Protein AF-A0A962STC6-F1 (afdb_monomer)

Secondary structure (DSSP, 8-state):
-HHHHHHHHHHHHT---SS--TT-TT-HHHHHHH--HHHHHHHHHHHHHHTT-S---HHHHHHHHHHHHHHHHHHHHHHHHHHHHHHHHHHHHHHHHHHHHHHHHHHHHT---HHHHHHHHHHHHHHHHHHHHHHHHHHHHHHHHHHHHHHHHHHHHHHHHHHHHHHHHHT--

Mean predicted aligned error: 13.09 Å

Solvent-accessible surface area (backbone atoms only — not comparable to full-atom values): 9867 Å² total; per-residue (Å²): 110,76,68,58,56,52,52,50,56,54,49,65,74,62,54,94,75,86,86,85,62,102,76,46,98,80,53,57,66,62,56,57,72,69,56,55,71,64,63,52,51,52,53,48,51,52,53,41,57,74,69,68,57,67,76,78,59,63,66,64,50,52,52,53,50,49,53,51,51,53,48,52,54,51,33,49,52,44,49,50,51,40,50,53,52,48,52,49,52,54,50,53,53,50,55,50,53,53,50,49,54,53,50,51,52,50,53,63,76,69,55,92,44,75,66,63,47,51,54,52,51,53,51,52,52,51,53,51,53,55,48,53,51,52,52,51,51,53,53,50,48,50,55,46,51,33,49,50,58,35,50,51,51,53,50,54,50,52,56,50,49,55,51,52,51,53,55,53,54,66,67,57,116

pLDDT: mean 71.85, std 12.56, range [36.94, 91.88]

Radius of gyration: 27.48 Å; Cα contacts (8 Å, |Δi|>4): 49; chains: 1; bounding box: 65×21×77 Å

Structure (mmCIF, N/CA/C/O backbone):
data_AF-A0A962STC6-F1
#
_entry.id   AF-A0A962STC6-F1
#
loop_
_atom_site.group_PDB
_atom_site.id
_atom_site.type_symbol
_atom_site.label_atom_id
_atom_site.label_alt_id
_atom_site.label_comp_id
_atom_site.label_asym_id
_atom_site.label_entity_id
_atom_site.label_seq_id
_atom_site.pdbx_PDB_ins_code
_atom_site.Cartn_x
_atom_site.Cartn_y
_atom_site.Cartn_z
_atom_site.occupancy
_atom_site.B_iso_or_equiv
_atom_site.auth_seq_id
_atom_site.auth_comp_id
_atom_site.auth_asym_id
_atom_site.auth_atom_id
_atom_site.pdbx_PDB_model_num
ATOM 1 N N . ALA A 1 1 ? -32.316 6.469 15.760 1.00 51.03 1 ALA A N 1
ATOM 2 C CA . ALA A 1 1 ? -30.902 6.039 15.732 1.00 51.03 1 ALA A CA 1
ATOM 3 C C . ALA A 1 1 ? -30.656 4.958 14.671 1.00 51.03 1 ALA A C 1
ATOM 5 O O . ALA A 1 1 ? -30.034 5.272 13.670 1.00 51.03 1 ALA A O 1
ATOM 6 N N . VAL A 1 2 ? -31.228 3.751 14.800 1.00 40.59 2 VAL A N 1
ATOM 7 C CA . VAL A 1 2 ? -31.006 2.607 1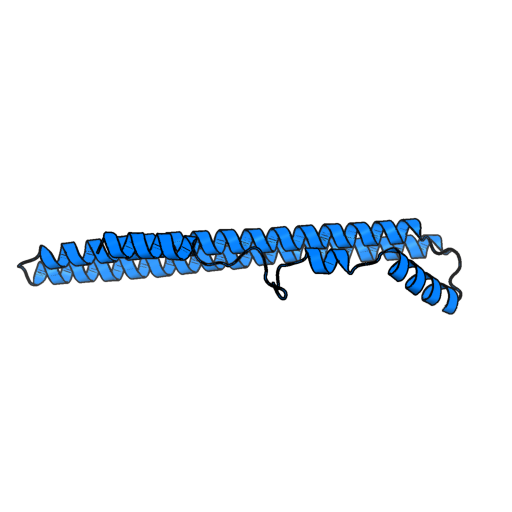3.873 1.00 40.59 2 VAL A CA 1
ATOM 8 C C . VAL A 1 2 ? -31.387 2.888 12.405 1.00 40.59 2 VAL A C 1
ATOM 10 O O . VAL A 1 2 ? -30.772 2.371 11.481 1.00 40.59 2 VAL A O 1
ATOM 13 N N . GLN A 1 3 ? -32.382 3.742 12.167 1.00 36.94 3 GLN A N 1
ATOM 14 C CA . GLN A 1 3 ? -32.825 4.090 10.812 1.00 36.94 3 GLN A CA 1
ATOM 15 C C . GLN A 1 3 ? -31.913 5.127 10.129 1.00 36.94 3 GLN A C 1
ATOM 17 O O . GLN A 1 3 ? -31.750 5.094 8.916 1.00 36.94 3 GLN A O 1
ATOM 22 N N . GLN A 1 4 ? -31.260 6.004 10.900 1.00 46.25 4 GLN A N 1
ATOM 23 C CA . GLN A 1 4 ? -30.264 6.947 10.372 1.00 46.25 4 GLN A CA 1
ATOM 24 C C . GLN A 1 4 ? -28.937 6.250 10.059 1.00 46.25 4 GLN A C 1
ATOM 26 O O . GLN A 1 4 ? -28.313 6.576 9.054 1.00 46.25 4 GLN A O 1
ATOM 31 N N . SER A 1 5 ? -28.534 5.259 10.861 1.00 41.25 5 SER A N 1
ATOM 32 C CA . SER A 1 5 ? -27.331 4.467 10.585 1.00 41.25 5 SER A CA 1
ATOM 33 C C . SER A 1 5 ? -27.495 3.575 9.351 1.00 41.25 5 SER A C 1
ATOM 35 O O . SER A 1 5 ? -26.576 3.495 8.542 1.00 41.25 5 SER A O 1
ATOM 37 N N . GLN A 1 6 ? -28.676 2.986 9.126 1.00 45.06 6 GLN A N 1
ATOM 38 C CA . GLN A 1 6 ? -28.950 2.264 7.876 1.00 45.06 6 GLN A CA 1
ATOM 39 C C . GLN A 1 6 ? -28.985 3.197 6.658 1.00 45.06 6 GLN A C 1
ATOM 41 O O . GLN A 1 6 ? -28.464 2.846 5.603 1.00 45.06 6 GLN A O 1
ATOM 46 N N . GLN A 1 7 ? -29.523 4.411 6.804 1.00 46.00 7 GLN A N 1
ATOM 47 C CA . GLN A 1 7 ? -29.537 5.386 5.713 1.00 46.00 7 GLN A CA 1
ATOM 48 C C . GLN A 1 7 ? -28.132 5.907 5.369 1.00 46.00 7 GLN A C 1
ATOM 50 O O . GLN A 1 7 ? -27.861 6.191 4.206 1.00 46.00 7 GLN A O 1
ATOM 55 N N . PHE A 1 8 ? -27.228 5.983 6.350 1.00 47.69 8 PHE A N 1
ATOM 56 C CA . PHE A 1 8 ? -25.821 6.330 6.139 1.00 47.69 8 PHE A CA 1
ATOM 57 C C . PHE A 1 8 ? -25.065 5.233 5.374 1.00 47.69 8 PHE A C 1
ATOM 59 O O . PHE A 1 8 ? -24.375 5.541 4.407 1.00 47.69 8 PHE A O 1
ATOM 66 N N . LEU A 1 9 ? -25.270 3.956 5.721 1.00 41.72 9 LEU A N 1
ATOM 67 C CA . LEU A 1 9 ? -24.678 2.819 4.998 1.00 41.72 9 LEU A CA 1
ATOM 68 C C . LEU A 1 9 ? -25.188 2.720 3.549 1.00 41.72 9 LEU A C 1
ATOM 70 O O . LEU A 1 9 ? -24.398 2.520 2.633 1.00 41.72 9 LEU A O 1
ATOM 74 N N . ILE A 1 10 ? -26.487 2.953 3.325 1.00 53.97 10 ILE A N 1
ATOM 75 C CA . ILE A 1 10 ? -27.087 2.991 1.978 1.00 53.97 10 ILE A CA 1
ATOM 76 C C . ILE A 1 10 ? -26.556 4.176 1.154 1.00 53.97 10 ILE A C 1
ATOM 78 O O . ILE A 1 10 ? -26.444 4.079 -0.066 1.00 53.97 10 ILE A O 1
ATOM 82 N N . ASN A 1 11 ? -26.230 5.300 1.796 1.00 46.88 11 ASN A N 1
ATOM 83 C CA . ASN A 1 11 ? -25.686 6.473 1.110 1.00 46.88 11 ASN A CA 1
ATOM 84 C C . ASN A 1 11 ? -24.195 6.326 0.765 1.00 46.88 11 ASN A C 1
ATOM 86 O O . ASN A 1 11 ? -23.769 6.913 -0.224 1.00 46.88 11 ASN A O 1
ATOM 90 N N . ILE A 1 12 ? -23.430 5.527 1.520 1.00 49.22 12 ILE A N 1
ATOM 91 C CA . ILE A 1 12 ? -22.055 5.133 1.159 1.00 49.22 12 ILE A CA 1
ATOM 92 C C . ILE A 1 12 ? -22.063 4.186 -0.053 1.00 49.22 12 ILE A C 1
ATOM 94 O O . ILE A 1 12 ? -21.201 4.286 -0.918 1.00 49.22 12 ILE A O 1
ATOM 98 N N . ASP A 1 13 ? -23.068 3.315 -0.160 1.00 45.16 13 ASP A N 1
ATOM 99 C CA . ASP A 1 13 ? -23.225 2.401 -1.303 1.00 45.16 13 ASP A CA 1
ATOM 100 C C . ASP A 1 13 ? -23.763 3.113 -2.569 1.00 45.16 13 ASP A C 1
ATOM 102 O O . ASP A 1 13 ? -23.601 2.639 -3.690 1.00 45.16 13 ASP A O 1
ATOM 106 N N . ARG A 1 14 ? -24.392 4.291 -2.404 1.00 43.06 14 ARG A N 1
ATOM 107 C CA . ARG A 1 14 ? -24.964 5.117 -3.489 1.00 43.06 14 ARG A CA 1
ATOM 108 C C . ARG A 1 14 ? -24.093 6.278 -3.958 1.00 43.06 14 ARG A C 1
ATOM 110 O O . ARG A 1 14 ? -24.530 7.035 -4.825 1.00 43.06 14 ARG A O 1
ATOM 117 N N . THR A 1 15 ? -22.889 6.458 -3.425 1.00 39.69 15 THR A N 1
ATOM 118 C CA . THR A 1 15 ? -21.954 7.405 -4.033 1.00 39.69 15 THR A CA 1
ATOM 119 C C . THR A 1 15 ? -21.477 6.861 -5.376 1.00 39.69 15 THR A C 1
ATOM 121 O O . THR A 1 15 ? -20.749 5.876 -5.439 1.00 39.69 15 THR A O 1
ATOM 124 N N . ASP A 1 16 ? -21.912 7.538 -6.441 1.00 42.03 16 ASP A N 1
ATOM 125 C CA . ASP A 1 16 ? -21.429 7.512 -7.828 1.00 42.03 16 ASP A CA 1
ATOM 126 C C . ASP A 1 16 ? -19.904 7.737 -7.942 1.00 42.03 16 ASP A C 1
ATOM 128 O O . ASP A 1 16 ? -19.413 8.692 -8.546 1.00 42.03 16 ASP A O 1
ATOM 132 N N . THR A 1 17 ? -19.100 6.862 -7.358 1.00 42.72 17 THR A N 1
ATOM 133 C CA . THR A 1 17 ? -17.645 6.933 -7.427 1.00 42.72 17 THR A CA 1
ATOM 134 C C . THR A 1 17 ? -17.123 5.551 -7.735 1.00 42.72 17 THR A C 1
ATOM 136 O O . THR A 1 17 ? -16.725 4.858 -6.811 1.00 42.72 17 THR A O 1
ATOM 139 N N . MET A 1 18 ? -17.147 5.140 -9.011 1.00 43.53 18 MET A N 1
ATOM 140 C CA . MET A 1 18 ? -16.127 4.220 -9.554 1.00 43.53 18 MET A CA 1
ATOM 141 C C . MET A 1 18 ? -16.215 3.881 -11.054 1.00 43.53 18 MET A C 1
ATOM 143 O O . MET A 1 18 ? -15.511 2.974 -11.482 1.00 43.53 18 MET A O 1
ATOM 147 N N . THR A 1 19 ? -16.993 4.571 -11.901 1.00 44.03 19 THR A N 1
ATOM 148 C CA . THR A 1 19 ? -17.043 4.178 -13.335 1.00 44.03 19 THR A CA 1
ATOM 149 C C . THR A 1 19 ? -16.832 5.282 -14.365 1.00 44.03 19 THR A C 1
ATOM 151 O O . THR A 1 19 ? -16.673 4.967 -15.541 1.00 44.03 19 THR A O 1
ATOM 154 N N . SER A 1 20 ? -16.717 6.559 -13.988 1.00 48.94 20 SER A N 1
ATOM 155 C CA . SER A 1 20 ? -16.359 7.597 -14.965 1.00 48.94 20 SER A CA 1
ATOM 156 C C . SER A 1 20 ? -15.711 8.817 -14.317 1.00 48.94 20 SER A C 1
ATOM 158 O O . SER A 1 20 ? -16.331 9.870 -14.182 1.00 48.94 20 SER A O 1
ATOM 160 N N . GLN A 1 21 ? -14.435 8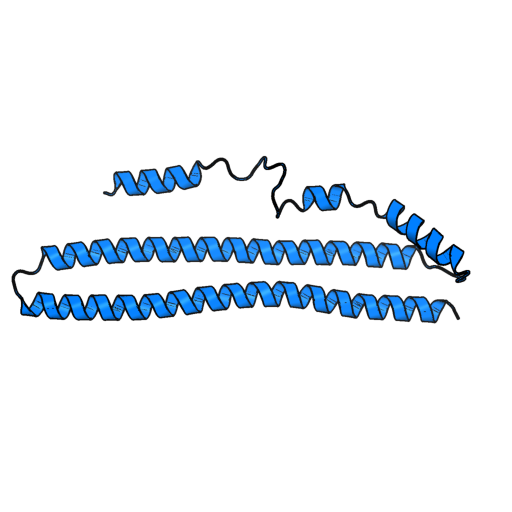.710 -13.949 1.00 45.00 21 GLN A N 1
ATOM 161 C CA . GLN A 1 21 ? -13.634 9.877 -13.588 1.00 45.00 21 GLN A CA 1
ATOM 162 C C . GLN A 1 21 ? -12.494 10.016 -14.591 1.00 45.00 21 GLN A C 1
ATOM 164 O O . GLN A 1 21 ? -11.519 9.275 -14.560 1.00 45.00 21 GLN A O 1
ATOM 169 N N . LYS A 1 22 ? -12.612 11.020 -15.466 1.00 49.09 22 LYS A N 1
ATOM 170 C CA . LYS A 1 22 ? -11.635 11.449 -16.487 1.00 49.09 22 LYS A CA 1
ATOM 171 C C . LYS A 1 22 ? -10.262 11.872 -15.903 1.00 49.09 22 LYS A C 1
ATOM 173 O O . LYS A 1 22 ? -9.453 12.426 -16.627 1.00 49.09 22 LYS A O 1
ATOM 178 N N . ASN A 1 23 ? -10.048 11.655 -14.601 1.00 51.56 23 ASN A N 1
ATOM 179 C CA . ASN A 1 23 ? -8.880 11.983 -13.782 1.00 51.56 23 ASN A CA 1
ATOM 180 C C . ASN A 1 23 ? -8.861 11.092 -12.517 1.00 51.56 23 ASN A C 1
ATOM 182 O O . ASN A 1 23 ? -8.747 11.586 -11.397 1.00 51.56 23 ASN A O 1
ATOM 186 N N . ASN A 1 24 ? -9.053 9.779 -12.666 1.00 58.19 24 ASN A N 1
ATOM 187 C CA . ASN A 1 24 ? -8.783 8.853 -11.567 1.00 58.19 24 ASN A CA 1
ATOM 188 C C . ASN A 1 24 ? -7.255 8.665 -11.463 1.00 58.19 24 ASN A C 1
ATOM 190 O O . ASN A 1 24 ? -6.662 8.155 -12.416 1.00 58.19 24 ASN A O 1
ATOM 194 N N . PRO A 1 25 ? -6.603 9.037 -10.343 1.00 52.47 25 PRO A N 1
ATOM 195 C CA . PRO A 1 25 ? -5.164 8.825 -10.166 1.00 52.47 25 PRO A CA 1
ATOM 196 C C . PRO A 1 25 ? -4.769 7.335 -10.171 1.00 52.47 25 PRO A C 1
ATOM 198 O O . PRO A 1 25 ? -3.587 7.025 -10.281 1.00 52.47 25 PRO A O 1
ATOM 201 N N . PHE A 1 26 ? -5.748 6.426 -10.102 1.00 60.97 26 PHE A N 1
ATOM 202 C CA . PHE A 1 26 ? -5.585 4.975 -10.194 1.00 60.97 26 PHE A CA 1
ATOM 203 C C . PHE A 1 26 ? -6.068 4.373 -11.529 1.00 60.97 26 PHE A C 1
ATOM 205 O O . PHE A 1 26 ? -6.067 3.150 -11.675 1.00 60.97 26 PHE A O 1
ATOM 212 N N . ASP A 1 27 ? -6.475 5.175 -12.524 1.00 66.50 27 ASP A N 1
ATOM 213 C CA . ASP A 1 27 ? -6.843 4.648 -13.850 1.00 66.50 27 ASP A CA 1
ATOM 214 C C . ASP A 1 27 ? -5.608 4.390 -14.729 1.00 66.50 27 ASP A C 1
ATOM 216 O O . ASP A 1 27 ? -5.289 5.110 -15.680 1.00 66.50 27 ASP A O 1
ATOM 220 N N . PHE A 1 28 ? -4.924 3.289 -14.423 1.00 65.88 28 PHE A N 1
ATOM 221 C CA . PHE A 1 28 ? -3.791 2.792 -15.203 1.00 65.88 28 PHE A CA 1
ATOM 222 C C . PHE A 1 28 ? -4.174 2.284 -16.595 1.00 65.88 28 PHE A C 1
ATOM 224 O O . PHE A 1 28 ? -3.300 2.136 -17.449 1.00 65.88 28 PHE A O 1
ATOM 231 N N . THR A 1 29 ? -5.465 2.081 -16.871 1.00 68.38 29 THR A N 1
ATOM 232 C CA . THR A 1 29 ? -5.949 1.703 -18.205 1.00 68.38 29 THR A CA 1
ATOM 233 C C . THR A 1 29 ? -5.631 2.793 -19.221 1.00 68.38 29 THR A C 1
ATOM 235 O O . THR A 1 29 ? -5.218 2.502 -20.343 1.00 68.38 29 THR A O 1
ATOM 238 N N . SER A 1 30 ? -5.788 4.057 -18.829 1.00 69.25 30 SER A N 1
ATOM 239 C CA . SE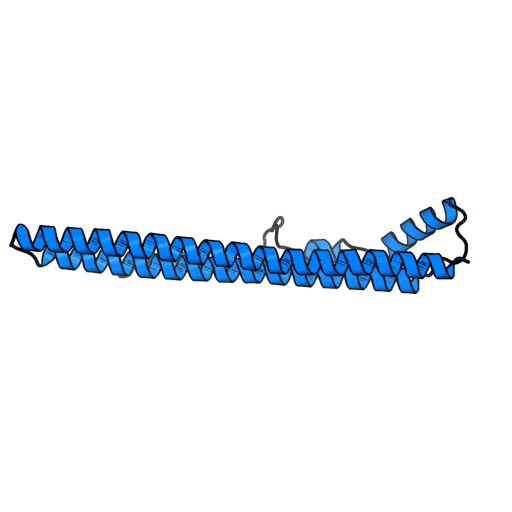R A 1 30 ? -5.465 5.214 -19.667 1.00 69.25 30 SER A CA 1
ATOM 240 C C . SER A 1 30 ? -3.956 5.350 -19.913 1.00 69.25 30 SER A C 1
ATOM 242 O O . SER A 1 30 ? -3.529 5.740 -21.002 1.00 69.25 30 SER A O 1
ATOM 244 N N . LEU A 1 31 ? -3.139 4.947 -18.939 1.00 69.69 31 LEU A N 1
ATOM 245 C CA . LEU A 1 31 ? -1.677 4.984 -19.013 1.00 69.69 31 LEU A CA 1
ATOM 246 C C . LEU A 1 31 ? -1.127 3.849 -19.896 1.00 69.69 31 LEU A C 1
ATOM 248 O O . LEU A 1 31 ? -0.267 4.076 -20.740 1.00 69.69 31 LEU A O 1
ATOM 252 N N . LEU A 1 32 ? -1.709 2.650 -19.797 1.00 71.56 32 LEU A N 1
ATOM 253 C CA . LEU A 1 32 ? -1.409 1.519 -20.683 1.00 71.56 32 LEU A CA 1
ATOM 254 C C . LEU A 1 32 ? -1.839 1.780 -22.131 1.00 71.56 32 LEU A C 1
ATOM 256 O O . LEU A 1 32 ? -1.111 1.434 -23.054 1.00 71.56 32 LEU A O 1
ATOM 260 N N . LYS A 1 33 ? -2.999 2.411 -22.347 1.00 75.06 33 LYS A N 1
ATOM 261 C CA . LYS A 1 33 ? -3.494 2.748 -23.696 1.00 75.06 33 LYS A CA 1
ATOM 262 C C . LYS A 1 33 ? -2.659 3.812 -24.403 1.00 75.06 33 LYS A C 1
ATOM 264 O O . LYS A 1 33 ? -2.624 3.831 -25.628 1.00 75.06 33 LYS A O 1
ATOM 269 N N . SER A 1 34 ? -2.045 4.717 -23.645 1.00 73.94 34 SER A N 1
ATOM 270 C CA . SER A 1 34 ? -1.191 5.778 -24.190 1.00 73.94 34 SER A CA 1
ATOM 271 C C . SER A 1 34 ? 0.270 5.347 -24.361 1.00 73.94 34 SER A C 1
ATOM 273 O O . SER A 1 34 ? 1.038 6.056 -25.010 1.00 73.94 34 SER A O 1
ATOM 275 N N . TYR A 1 35 ? 0.651 4.174 -23.844 1.00 77.38 35 TYR A N 1
ATOM 276 C CA . TYR A 1 35 ? 1.969 3.588 -24.057 1.00 77.38 35 TYR A CA 1
ATOM 277 C C . TYR A 1 35 ? 2.038 2.840 -25.399 1.00 77.38 35 TYR A C 1
ATOM 279 O O . TYR A 1 35 ? 1.372 1.825 -25.588 1.00 77.38 35 TYR A O 1
ATOM 287 N N . ASP A 1 36 ? 2.884 3.319 -26.319 1.00 81.31 36 ASP A N 1
ATOM 288 C CA . ASP A 1 36 ? 3.214 2.639 -27.578 1.00 81.31 36 ASP A CA 1
ATOM 289 C C . ASP A 1 36 ? 4.642 2.051 -27.511 1.00 81.31 36 ASP A C 1
ATOM 291 O O . ASP A 1 36 ? 5.632 2.789 -27.633 1.00 81.31 36 ASP A O 1
ATOM 295 N N . PRO A 1 37 ? 4.779 0.720 -27.344 1.00 75.00 37 PRO A N 1
ATOM 296 C CA . PRO A 1 37 ? 6.078 0.058 -27.292 1.00 75.00 37 PRO A CA 1
ATOM 297 C C . PRO A 1 37 ? 6.892 0.238 -28.579 1.00 75.00 37 PRO A C 1
ATOM 299 O O . PRO A 1 37 ? 8.117 0.318 -28.519 1.00 75.00 37 PRO A O 1
ATOM 302 N N . GLN A 1 38 ? 6.243 0.317 -29.745 1.00 79.38 38 GLN A N 1
ATOM 303 C CA . GLN A 1 38 ? 6.933 0.425 -31.033 1.00 79.38 38 GLN A CA 1
ATOM 304 C C . GLN A 1 38 ? 7.486 1.832 -31.252 1.00 79.38 38 GLN A C 1
ATOM 306 O O . GLN A 1 38 ? 8.620 1.981 -31.717 1.00 79.38 38 GLN A O 1
ATOM 311 N N . ALA A 1 39 ? 6.729 2.864 -30.873 1.00 83.69 39 ALA A N 1
ATOM 312 C CA . ALA A 1 39 ? 7.214 4.242 -30.906 1.00 83.69 39 ALA A CA 1
ATOM 313 C C . ALA A 1 39 ? 8.450 4.418 -30.007 1.00 83.69 39 ALA A C 1
ATOM 315 O O . ALA A 1 39 ? 9.445 5.016 -30.427 1.00 83.69 39 ALA A O 1
ATOM 316 N N . PHE A 1 40 ? 8.421 3.824 -28.811 1.00 80.75 40 PHE A N 1
ATOM 317 C CA . PHE A 1 40 ? 9.545 3.855 -27.876 1.00 80.75 40 PHE A CA 1
ATOM 318 C C . PHE A 1 40 ? 10.777 3.106 -28.412 1.00 80.75 40 PHE A C 1
ATOM 320 O O . PHE A 1 40 ? 11.889 3.638 -28.383 1.00 80.75 40 PHE A O 1
ATOM 327 N N . VAL A 1 41 ? 10.585 1.909 -28.983 1.00 79.06 41 VAL A N 1
ATOM 328 C CA . VAL A 1 41 ? 11.656 1.148 -29.658 1.00 79.06 41 VAL A CA 1
ATOM 329 C C . VAL A 1 41 ? 12.284 1.970 -30.782 1.00 79.06 41 VAL A C 1
ATOM 331 O O . VAL A 1 41 ? 13.508 2.046 -30.869 1.00 79.06 41 VAL A O 1
ATOM 334 N N . LYS A 1 42 ? 11.475 2.625 -31.620 1.00 81.56 42 LYS A N 1
ATOM 335 C CA . LYS A 1 42 ? 11.962 3.438 -32.744 1.00 81.56 42 LYS A CA 1
ATOM 336 C C . LYS A 1 42 ? 12.765 4.653 -32.275 1.00 81.56 42 LYS A C 1
ATOM 338 O O . LYS A 1 42 ? 13.809 4.957 -32.852 1.00 81.56 42 LYS A O 1
ATOM 343 N N . GLN A 1 43 ? 12.309 5.329 -31.220 1.00 82.19 43 GLN A N 1
ATOM 344 C CA . GLN A 1 43 ? 13.051 6.429 -30.602 1.00 82.19 43 GLN A CA 1
ATOM 345 C C . GLN A 1 43 ? 14.410 5.950 -30.080 1.00 82.19 43 GLN A C 1
ATOM 347 O O . GLN A 1 43 ? 15.430 6.606 -30.302 1.00 82.19 43 GLN A O 1
ATOM 352 N N . MET A 1 44 ? 14.438 4.784 -29.435 1.00 76.25 44 MET A N 1
ATOM 353 C CA . MET A 1 44 ? 15.670 4.231 -28.884 1.00 76.25 44 MET A CA 1
ATOM 354 C C . MET A 1 44 ? 16.628 3.719 -29.952 1.00 76.25 44 MET A C 1
ATOM 356 O O . MET A 1 44 ? 17.819 3.991 -29.855 1.00 76.25 44 MET A O 1
ATOM 360 N N . GLN A 1 45 ? 16.128 3.089 -31.016 1.00 75.75 45 GLN A N 1
ATOM 361 C CA . GLN A 1 45 ? 16.927 2.750 -32.196 1.00 75.75 45 GLN A CA 1
ATOM 362 C C . GLN A 1 45 ? 17.545 3.994 -32.839 1.00 75.75 45 GLN A C 1
ATOM 364 O O . GLN A 1 45 ? 18.715 3.963 -33.220 1.00 75.75 45 GLN A O 1
ATOM 369 N N . GLY A 1 46 ? 16.791 5.095 -32.926 1.00 79.06 46 GLY A N 1
ATOM 370 C CA . GLY A 1 46 ? 17.301 6.378 -33.410 1.00 79.06 46 GLY A CA 1
ATOM 371 C C . GLY A 1 46 ? 18.442 6.914 -32.545 1.00 79.06 46 GLY A C 1
ATOM 372 O O . GLY A 1 46 ? 19.479 7.307 -33.076 1.00 79.06 46 GLY A O 1
ATOM 373 N N . ALA A 1 47 ? 18.295 6.856 -31.219 1.00 78.12 47 ALA A N 1
ATOM 374 C CA . ALA A 1 47 ? 19.354 7.245 -30.291 1.00 78.12 47 ALA A CA 1
ATOM 375 C C . ALA A 1 47 ? 20.584 6.321 -30.399 1.00 78.12 47 ALA A C 1
ATOM 377 O O . ALA A 1 47 ? 21.699 6.807 -30.546 1.00 78.12 47 ALA A O 1
ATOM 378 N N . PHE A 1 48 ? 20.396 4.998 -30.407 1.00 75.00 48 PHE A N 1
ATOM 379 C CA . PHE A 1 48 ? 21.476 4.010 -30.558 1.00 75.00 48 PHE A CA 1
ATOM 380 C C . PHE A 1 48 ? 22.248 4.176 -31.874 1.00 75.00 48 PHE A C 1
ATOM 382 O O . PHE A 1 48 ? 23.478 4.123 -31.882 1.00 75.00 48 PHE A O 1
ATOM 389 N N . SER A 1 49 ? 21.532 4.434 -32.973 1.00 70.81 49 SER A N 1
ATOM 390 C CA . SER A 1 49 ? 22.127 4.678 -34.292 1.00 70.81 49 SER A CA 1
ATOM 391 C C . SER A 1 49 ? 22.918 5.988 -34.322 1.00 70.81 49 SER A C 1
ATOM 393 O O . SER A 1 49 ? 23.996 6.034 -34.910 1.00 70.81 49 SER A O 1
ATOM 395 N N . ALA A 1 50 ? 22.429 7.036 -33.645 1.00 75.69 50 ALA A N 1
ATOM 396 C CA . ALA A 1 50 ? 23.133 8.316 -33.528 1.00 75.69 50 ALA A CA 1
ATOM 397 C C . ALA A 1 50 ? 24.470 8.197 -32.771 1.00 75.69 50 ALA A C 1
ATOM 399 O O . ALA A 1 50 ? 25.401 8.947 -33.060 1.00 75.69 50 ALA A O 1
ATOM 400 N N . TYR A 1 51 ? 24.593 7.230 -31.856 1.00 71.69 51 TYR A N 1
ATOM 401 C CA . TYR A 1 51 ? 25.840 6.922 -31.145 1.00 71.69 51 TYR A CA 1
ATOM 402 C C . TYR A 1 51 ? 26.711 5.854 -31.835 1.00 71.69 51 TYR A C 1
ATOM 404 O O . TYR A 1 51 ? 27.733 5.465 -31.276 1.00 71.69 51 TYR A O 1
ATOM 412 N N . GLN A 1 52 ? 26.348 5.400 -33.045 1.00 65.00 52 GLN A N 1
ATOM 413 C CA . GLN A 1 52 ? 27.073 4.374 -33.814 1.00 65.00 52 GLN A CA 1
ATOM 414 C C . GLN A 1 52 ? 27.350 3.080 -33.024 1.00 65.00 52 GLN A C 1
ATOM 416 O O . GLN A 1 52 ? 28.397 2.460 -33.194 1.00 65.00 52 GLN A O 1
ATOM 421 N N . LEU A 1 53 ? 26.426 2.661 -32.153 1.00 61.78 53 LEU A N 1
ATOM 422 C CA . LEU A 1 53 ? 26.559 1.408 -31.406 1.00 61.78 53 LEU A CA 1
ATOM 423 C C . LEU A 1 53 ? 26.111 0.224 -32.294 1.00 61.78 53 LEU A C 1
ATOM 425 O O . LEU A 1 53 ? 24.922 0.143 -32.617 1.00 61.78 53 LEU A O 1
ATOM 429 N N . PRO A 1 54 ? 27.015 -0.681 -32.727 1.00 61.72 54 PRO A N 1
ATOM 430 C CA . PRO A 1 54 ? 26.646 -1.838 -33.549 1.00 61.72 54 PRO A CA 1
ATOM 431 C C . PRO A 1 54 ? 25.862 -2.876 -32.727 1.00 61.72 54 PRO A C 1
ATOM 433 O O . PRO A 1 54 ? 26.107 -3.005 -31.540 1.00 61.72 54 PRO A O 1
ATOM 436 N N . ASN A 1 55 ? 24.972 -3.661 -33.349 1.00 68.19 55 ASN A N 1
ATOM 437 C CA . ASN A 1 55 ? 24.294 -4.836 -32.753 1.00 68.19 55 ASN A CA 1
ATOM 438 C C . ASN A 1 55 ? 23.218 -4.578 -31.662 1.00 68.19 55 ASN A C 1
ATOM 440 O O . ASN A 1 5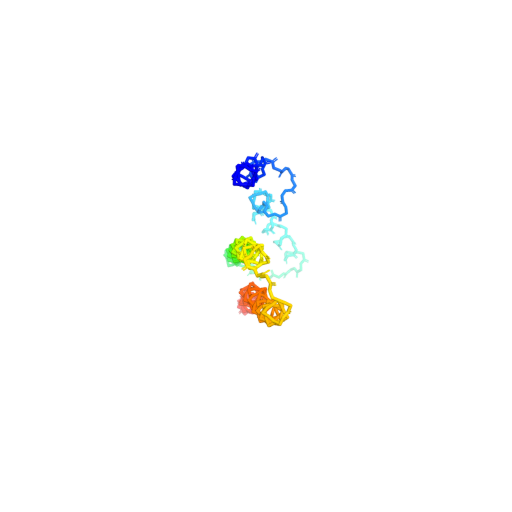5 ? 23.141 -5.307 -30.674 1.00 68.19 55 ASN A O 1
ATOM 444 N N . PHE A 1 56 ? 22.322 -3.598 -31.846 1.00 73.44 56 PHE A N 1
ATOM 445 C CA . PHE A 1 56 ? 21.153 -3.419 -30.963 1.00 73.44 56 PHE A CA 1
ATOM 446 C C . PHE A 1 56 ? 20.160 -4.604 -31.036 1.00 73.44 56 PHE A C 1
ATOM 448 O O . PHE A 1 56 ? 19.528 -4.835 -32.069 1.00 73.44 56 PHE A O 1
ATOM 455 N N . ASP A 1 57 ? 19.978 -5.314 -29.917 1.00 79.06 57 ASP A N 1
ATOM 456 C CA . ASP A 1 57 ? 19.022 -6.423 -29.758 1.00 79.06 57 ASP A CA 1
ATOM 457 C C . ASP A 1 57 ? 17.619 -5.885 -29.409 1.00 79.06 57 ASP A C 1
ATOM 459 O O . ASP A 1 57 ? 17.232 -5.744 -28.244 1.00 79.06 57 ASP A O 1
ATOM 463 N N . SER A 1 58 ? 16.850 -5.540 -30.446 1.00 77.19 58 SER A N 1
ATOM 464 C CA . SER A 1 58 ? 15.503 -4.968 -30.305 1.00 77.19 58 SER A CA 1
ATOM 465 C C . SER A 1 58 ? 14.498 -5.919 -29.651 1.00 77.19 58 SER A C 1
ATOM 467 O O . SER A 1 58 ? 13.567 -5.455 -28.991 1.00 77.19 58 SER A O 1
ATOM 469 N N . ALA A 1 59 ? 14.689 -7.233 -29.800 1.00 82.12 59 ALA A N 1
ATOM 470 C CA . ALA A 1 59 ? 13.835 -8.245 -29.193 1.00 82.12 59 ALA A CA 1
ATOM 471 C C . ALA A 1 59 ? 14.058 -8.314 -27.676 1.00 82.12 59 ALA A C 1
ATO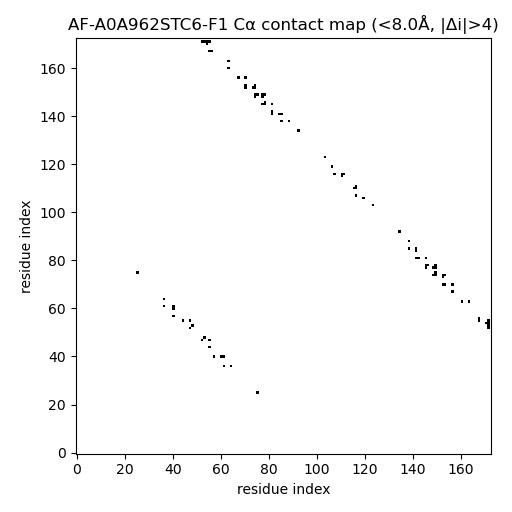M 473 O O . ALA A 1 59 ? 13.089 -8.271 -26.916 1.00 82.12 59 ALA A O 1
ATOM 474 N N . ALA A 1 60 ? 15.318 -8.336 -27.228 1.00 82.00 60 ALA A N 1
ATOM 475 C CA . ALA A 1 60 ? 15.644 -8.285 -25.803 1.00 82.00 60 ALA A CA 1
ATOM 476 C C . ALA A 1 60 ? 15.162 -6.980 -25.149 1.00 82.00 60 ALA A C 1
ATOM 478 O O . ALA A 1 60 ? 14.643 -6.996 -24.031 1.00 82.00 60 ALA A O 1
ATOM 479 N N . PHE A 1 61 ? 15.274 -5.856 -25.860 1.00 81.81 61 PHE A N 1
ATOM 480 C CA . PHE A 1 61 ? 14.758 -4.575 -25.387 1.00 81.81 61 PHE A CA 1
ATOM 481 C C . PHE A 1 61 ? 13.228 -4.570 -25.255 1.00 81.81 61 PHE A C 1
ATOM 483 O O . PHE A 1 61 ? 12.700 -4.152 -24.225 1.00 81.81 61 PHE A O 1
ATOM 490 N N . LEU A 1 62 ? 12.499 -5.068 -26.260 1.00 84.25 62 LEU A N 1
ATOM 491 C CA . LEU A 1 62 ? 11.037 -5.148 -26.203 1.00 84.25 62 LEU A CA 1
ATOM 492 C C . LEU A 1 62 ? 10.562 -6.063 -25.063 1.00 84.25 62 LEU A C 1
ATOM 494 O O . LEU A 1 62 ? 9.615 -5.723 -24.355 1.00 84.25 62 LEU A O 1
ATOM 498 N N . GLU A 1 63 ? 11.248 -7.183 -24.844 1.00 86.38 63 GLU A N 1
ATOM 499 C CA . GLU A 1 63 ? 10.974 -8.088 -23.725 1.00 86.38 63 GLU A CA 1
ATOM 500 C C . GLU A 1 63 ? 11.235 -7.411 -22.366 1.00 86.38 63 GLU A C 1
ATOM 502 O O . GLU A 1 63 ? 10.417 -7.507 -21.451 1.00 86.38 63 GLU A O 1
ATOM 507 N N . SER A 1 64 ? 12.324 -6.648 -22.239 1.00 82.75 64 SER A N 1
ATOM 508 C CA . SER A 1 64 ? 12.615 -5.834 -21.048 1.00 82.75 64 SER A CA 1
ATOM 509 C C . SER A 1 64 ? 11.520 -4.787 -20.781 1.00 82.75 64 SER A C 1
ATOM 511 O O . SER A 1 64 ? 11.095 -4.598 -19.633 1.00 82.75 64 SER A O 1
ATOM 513 N N . GLN A 1 65 ? 10.994 -4.154 -21.836 1.00 82.62 65 GLN A N 1
ATOM 514 C CA . GLN A 1 65 ? 9.871 -3.218 -21.743 1.00 82.62 65 GLN A CA 1
ATOM 515 C C . GLN A 1 65 ? 8.560 -3.895 -21.338 1.00 82.62 65 GLN A C 1
ATOM 517 O O . GLN A 1 65 ? 7.822 -3.347 -20.517 1.00 82.62 65 GLN A O 1
ATOM 522 N N . LYS A 1 66 ? 8.286 -5.096 -21.849 1.00 86.69 66 LYS A N 1
ATOM 523 C CA . LYS A 1 66 ? 7.131 -5.892 -21.425 1.00 86.69 66 LYS A CA 1
ATOM 524 C C . LYS A 1 66 ? 7.206 -6.214 -19.928 1.00 86.69 66 LYS A C 1
ATOM 526 O O . LYS A 1 66 ? 6.256 -5.927 -19.203 1.00 86.69 66 LYS A O 1
ATOM 531 N N . LYS A 1 67 ? 8.360 -6.683 -19.443 1.00 87.94 67 LYS A N 1
ATOM 532 C CA . LYS A 1 67 ? 8.596 -6.946 -18.009 1.00 87.94 67 LYS A CA 1
ATOM 533 C C . LYS A 1 67 ? 8.479 -5.691 -17.140 1.00 87.94 67 LYS A C 1
ATOM 535 O O . LYS A 1 67 ? 7.982 -5.764 -16.021 1.00 87.94 67 LYS A O 1
ATOM 540 N N . ASN A 1 68 ? 8.913 -4.527 -17.641 1.00 83.62 68 ASN A N 1
ATOM 541 C CA . ASN A 1 68 ? 8.687 -3.239 -16.968 1.00 83.62 68 ASN A CA 1
ATOM 542 C C . ASN A 1 68 ? 7.187 -2.967 -16.771 1.00 83.62 68 ASN A C 1
ATOM 544 O O . ASN A 1 68 ? 6.780 -2.563 -15.685 1.00 83.62 68 ASN A O 1
ATOM 548 N N . MET A 1 69 ? 6.362 -3.201 -17.796 1.00 83.75 69 MET A N 1
ATOM 549 C CA . MET A 1 69 ? 4.911 -2.994 -17.702 1.00 83.75 69 MET A CA 1
ATOM 550 C C . MET A 1 69 ? 4.240 -3.987 -16.758 1.00 83.75 69 MET A C 1
ATOM 552 O O . MET A 1 69 ? 3.399 -3.583 -15.961 1.00 83.75 69 MET A O 1
ATOM 556 N N . GLU A 1 70 ? 4.637 -5.257 -16.792 1.00 84.62 70 GLU A N 1
ATOM 557 C CA . GLU A 1 70 ? 4.140 -6.271 -15.854 1.00 84.62 70 GLU A CA 1
ATOM 558 C C . GLU A 1 70 ? 4.457 -5.896 -14.397 1.00 84.62 70 GLU A C 1
ATOM 560 O O . GLU A 1 70 ? 3.579 -5.969 -13.537 1.00 84.62 70 GLU A O 1
ATOM 565 N N . ALA A 1 71 ? 5.673 -5.406 -14.127 1.00 83.38 71 ALA A N 1
ATOM 566 C CA . ALA A 1 71 ? 6.063 -4.932 -12.800 1.00 83.38 71 ALA A CA 1
ATOM 567 C C . ALA A 1 71 ? 5.240 -3.713 -12.347 1.00 83.38 71 ALA A C 1
ATOM 569 O O . ALA A 1 71 ? 4.805 -3.667 -11.199 1.00 83.38 71 ALA A O 1
ATOM 570 N N . LEU A 1 72 ? 4.969 -2.752 -13.240 1.00 79.94 72 LEU A N 1
ATOM 571 C CA . LEU A 1 72 ? 4.094 -1.616 -12.924 1.00 79.94 72 LEU A CA 1
ATOM 572 C C . LEU A 1 72 ? 2.662 -2.066 -12.618 1.00 79.94 72 LEU A C 1
ATOM 574 O O . LEU A 1 72 ? 2.076 -1.609 -11.641 1.00 79.94 72 LEU A O 1
ATOM 578 N N . VAL A 1 73 ? 2.100 -2.974 -13.419 1.00 82.62 73 VAL A N 1
ATOM 579 C CA . VAL A 1 73 ? 0.754 -3.523 -13.183 1.00 82.62 73 VAL A CA 1
ATOM 580 C C . VAL A 1 73 ? 0.685 -4.216 -11.823 1.00 82.62 73 VAL A C 1
ATOM 582 O O . VAL A 1 73 ? -0.231 -3.946 -11.048 1.00 82.62 73 VAL A O 1
ATOM 585 N N . SER A 1 74 ? 1.676 -5.049 -11.507 1.00 82.38 74 SER A N 1
ATOM 586 C CA . SER A 1 74 ? 1.779 -5.719 -10.210 1.00 82.38 74 SER A CA 1
ATOM 587 C C . SER A 1 74 ? 1.889 -4.723 -9.046 1.00 82.38 74 SER A C 1
ATOM 589 O O . SER A 1 74 ? 1.194 -4.876 -8.039 1.00 82.38 74 SER A O 1
ATOM 591 N N . ALA A 1 75 ? 2.700 -3.669 -9.188 1.00 79.19 75 ALA A N 1
ATOM 592 C CA . ALA A 1 75 ? 2.887 -2.664 -8.140 1.00 79.19 75 ALA A CA 1
ATOM 593 C C . ALA A 1 75 ? 1.593 -1.890 -7.877 1.00 79.19 75 ALA A C 1
ATOM 595 O O . ALA A 1 75 ? 1.225 -1.639 -6.729 1.00 79.19 75 ALA A O 1
ATOM 596 N N . ASN A 1 76 ? 0.848 -1.587 -8.938 1.00 78.44 76 ASN A N 1
ATOM 597 C CA . ASN A 1 76 ? -0.464 -0.961 -8.827 1.00 78.44 76 ASN A CA 1
ATOM 598 C C . ASN A 1 76 ? -1.497 -1.879 -8.185 1.00 78.44 76 ASN A C 1
ATOM 600 O O . ASN A 1 76 ? -2.306 -1.416 -7.385 1.00 78.44 76 ASN A O 1
ATOM 604 N N . GLN A 1 77 ? -1.468 -3.175 -8.497 1.00 81.31 77 GLN A N 1
ATOM 605 C CA . GLN A 1 77 ? -2.349 -4.146 -7.860 1.00 81.31 77 GLN A CA 1
ATOM 606 C C . GLN A 1 77 ? -2.068 -4.254 -6.355 1.00 81.31 77 GLN A C 1
ATOM 608 O O . GLN A 1 77 ? -3.011 -4.303 -5.562 1.00 81.31 77 GLN A O 1
ATOM 613 N N . ALA A 1 78 ? -0.794 -4.226 -5.950 1.00 80.31 78 ALA A N 1
ATOM 614 C CA . ALA A 1 78 ? -0.403 -4.181 -4.542 1.00 80.31 78 ALA A CA 1
ATOM 615 C C . ALA A 1 78 ? -0.897 -2.893 -3.857 1.00 80.31 78 ALA A C 1
ATOM 617 O O . ALA A 1 78 ? -1.532 -2.961 -2.806 1.00 80.31 78 ALA A O 1
ATOM 618 N N . ALA A 1 79 ? -0.702 -1.732 -4.490 1.00 73.62 79 ALA A N 1
ATOM 619 C CA . ALA A 1 79 ? -1.187 -0.451 -3.973 1.00 73.62 79 ALA A CA 1
ATOM 620 C C . ALA A 1 79 ? -2.725 -0.400 -3.846 1.00 73.62 79 ALA A C 1
ATOM 622 O O . ALA A 1 79 ? -3.261 0.103 -2.853 1.00 73.62 79 ALA A O 1
ATOM 623 N N . PHE A 1 80 ? -3.450 -0.953 -4.825 1.00 76.81 80 PHE A N 1
ATOM 624 C CA . PHE A 1 80 ? -4.911 -1.043 -4.792 1.00 76.81 80 PHE A CA 1
ATOM 625 C C . PHE A 1 80 ? -5.394 -1.966 -3.669 1.00 76.81 80 PHE A C 1
ATOM 627 O O . PHE A 1 80 ? -6.291 -1.597 -2.913 1.00 76.81 80 PHE A O 1
ATOM 634 N N . SER A 1 81 ? -4.752 -3.126 -3.509 1.00 78.56 81 SER A N 1
ATOM 635 C CA . SER A 1 81 ? -5.061 -4.068 -2.425 1.00 78.56 81 SER A CA 1
ATOM 636 C C . SER A 1 81 ? -4.839 -3.422 -1.053 1.00 78.56 81 SER A C 1
ATOM 638 O O . SER A 1 81 ? -5.727 -3.478 -0.207 1.00 78.56 81 SER A O 1
ATOM 640 N N . GLY A 1 82 ? -3.732 -2.692 -0.868 1.00 76.00 82 GLY A N 1
ATOM 641 C CA . GLY A 1 82 ? -3.479 -1.940 0.367 1.00 76.00 82 GLY A CA 1
ATOM 642 C C . GLY A 1 82 ? -4.519 -0.842 0.637 1.00 76.00 82 GLY A C 1
ATOM 643 O O . GLY A 1 82 ? -4.880 -0.594 1.785 1.00 76.00 82 GLY A O 1
ATOM 644 N N . THR A 1 83 ? -5.068 -0.216 -0.409 1.00 74.94 83 THR A N 1
ATOM 645 C CA . THR A 1 83 ? -6.173 0.752 -0.266 1.00 74.94 83 THR A CA 1
ATOM 646 C C . THR A 1 83 ? -7.473 0.064 0.156 1.00 74.94 83 THR A C 1
ATOM 648 O O . THR A 1 83 ? -8.192 0.572 1.017 1.00 74.94 83 THR A O 1
ATOM 651 N N . GLN A 1 84 ? -7.775 -1.104 -0.414 1.00 75.50 84 GLN A N 1
ATOM 652 C CA . GLN A 1 84 ? -8.950 -1.893 -0.043 1.00 75.50 84 GLN A CA 1
ATOM 653 C C . GLN A 1 84 ? -8.874 -2.375 1.413 1.00 75.50 84 GLN A C 1
ATOM 655 O O . GLN A 1 84 ? -9.855 -2.270 2.151 1.00 75.50 84 GLN A O 1
ATOM 660 N N . GLU A 1 85 ? -7.710 -2.858 1.842 1.00 79.44 85 GLU A N 1
ATOM 661 C CA . GLU A 1 85 ? -7.458 -3.253 3.2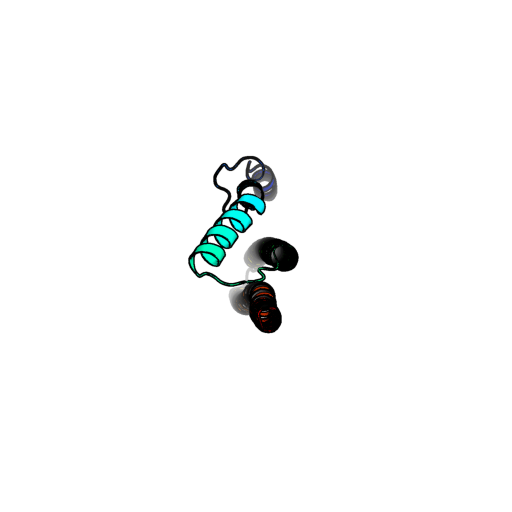31 1.00 79.44 85 GLU A CA 1
ATOM 662 C C . GLU A 1 85 ? -7.589 -2.060 4.191 1.00 79.44 85 GLU A C 1
ATOM 664 O O . GLU A 1 85 ? -8.174 -2.196 5.266 1.00 79.44 85 GLU A O 1
ATOM 669 N N . LEU A 1 86 ? -7.167 -0.861 3.773 1.00 76.06 86 LEU A N 1
ATOM 670 C CA . LEU A 1 86 ? -7.291 0.355 4.583 1.00 76.06 86 LEU A CA 1
ATOM 671 C C . LEU A 1 86 ? -8.751 0.766 4.766 1.00 76.06 86 LEU A C 1
ATOM 673 O O . LEU A 1 86 ? -9.153 1.162 5.861 1.00 76.06 86 LEU A O 1
ATOM 677 N N . LEU A 1 87 ? -9.553 0.667 3.704 1.00 72.00 87 LEU A N 1
ATOM 678 C CA . LEU A 1 87 ? -10.992 0.930 3.762 1.00 72.00 87 LEU A CA 1
ATOM 679 C C . LEU A 1 87 ? -11.711 -0.077 4.663 1.00 72.00 87 LEU A C 1
ATOM 681 O O . LEU A 1 87 ? -12.597 0.311 5.427 1.00 72.00 87 LEU A O 1
ATOM 685 N N . LYS A 1 88 ? -11.313 -1.353 4.608 1.00 78.56 88 LYS A N 1
ATOM 686 C CA . LYS A 1 88 ? -11.840 -2.387 5.501 1.00 78.56 88 LYS A CA 1
ATOM 687 C C . LYS A 1 88 ? -11.528 -2.058 6.963 1.00 78.56 88 LYS A C 1
ATOM 689 O O . LYS A 1 88 ? -12.458 -1.985 7.762 1.00 78.56 88 LYS A O 1
ATOM 694 N N . CYS A 1 89 ? -10.266 -1.762 7.276 1.00 80.19 89 CYS A N 1
ATOM 695 C CA . CYS A 1 89 ? -9.842 -1.370 8.621 1.00 80.19 89 CYS A CA 1
ATOM 696 C C . CYS A 1 89 ? -10.605 -0.119 9.111 1.00 80.19 89 CYS A C 1
ATOM 698 O O . CYS A 1 89 ? -11.143 -0.104 10.216 1.00 80.19 89 CYS A O 1
ATOM 700 N N . GLN A 1 90 ? -10.774 0.908 8.263 1.00 67.69 90 GLN A N 1
ATOM 701 C CA . GLN A 1 90 ? -11.596 2.084 8.596 1.00 67.69 90 GLN A CA 1
ATOM 702 C C . GLN A 1 90 ? -13.066 1.746 8.887 1.00 67.69 90 GLN A C 1
ATOM 704 O O . GLN A 1 90 ? -13.657 2.334 9.796 1.00 67.69 90 GLN A O 1
ATOM 709 N N . SER A 1 91 ? -13.663 0.806 8.150 1.00 72.62 91 SER A N 1
ATOM 710 C CA . SER A 1 91 ? -15.037 0.352 8.399 1.00 72.62 91 SER A CA 1
ATOM 711 C C . SER A 1 91 ? -15.162 -0.395 9.729 1.00 72.62 91 SER A C 1
ATOM 713 O O . SER A 1 91 ? -16.089 -0.129 10.495 1.00 72.62 91 SER A O 1
ATOM 715 N N . GLU A 1 92 ? -14.218 -1.287 10.029 1.00 80.12 92 GLU A N 1
ATOM 716 C CA . GLU A 1 92 ? -14.183 -2.058 11.278 1.00 80.12 92 GLU A CA 1
ATOM 717 C C . GLU A 1 92 ? -14.017 -1.135 12.494 1.00 80.12 92 GLU A C 1
ATOM 719 O O . GLU A 1 92 ? -14.812 -1.208 13.435 1.00 80.12 92 GLU A O 1
ATOM 724 N N . MET A 1 93 ? -13.094 -0.168 12.426 1.00 76.25 93 MET A N 1
ATOM 725 C CA . MET A 1 93 ? -12.937 0.857 13.466 1.00 76.25 93 MET A CA 1
ATOM 726 C C . MET A 1 93 ? -14.223 1.669 13.692 1.00 76.25 93 MET A C 1
ATOM 728 O O . MET A 1 93 ? -14.582 1.954 14.837 1.00 76.25 93 MET A O 1
ATOM 732 N N . LEU A 1 94 ? -14.947 2.032 12.625 1.00 70.38 94 LEU A N 1
ATOM 733 C CA . LEU A 1 94 ? -16.211 2.770 12.734 1.00 70.38 94 LEU A CA 1
ATOM 734 C C . LEU A 1 94 ? -17.314 1.932 13.397 1.00 70.38 94 LEU A C 1
ATOM 736 O O . LEU A 1 94 ? -18.043 2.439 14.254 1.00 70.38 94 LEU A O 1
ATOM 740 N N . GLN A 1 95 ? -17.444 0.660 13.013 1.00 73.00 95 GLN A N 1
ATOM 741 C CA . GLN A 1 95 ? -18.408 -0.260 13.626 1.00 73.00 95 GLN A CA 1
ATOM 742 C C . GLN A 1 95 ? -18.131 -0.419 15.124 1.00 73.00 95 GLN A C 1
ATOM 744 O O . GLN A 1 95 ? -19.059 -0.344 15.935 1.00 73.00 95 GLN A O 1
ATOM 749 N N . GLN A 1 96 ? -16.857 -0.551 15.491 1.00 79.81 96 GLN A N 1
ATOM 750 C CA . GLN A 1 96 ? -16.429 -0.656 16.880 1.00 79.81 96 GLN A CA 1
ATOM 751 C C . GLN A 1 96 ? -16.728 0.623 17.675 1.00 79.81 96 GLN A C 1
ATOM 753 O O . GLN A 1 96 ? -17.316 0.550 18.752 1.00 79.81 96 GLN A O 1
ATOM 758 N N . ALA A 1 97 ? -16.453 1.806 17.115 1.00 73.25 97 ALA A N 1
ATOM 759 C CA . ALA A 1 97 ? -16.783 3.080 17.759 1.00 73.25 97 ALA A CA 1
ATOM 760 C C . ALA A 1 97 ? -18.298 3.261 17.998 1.00 73.25 97 ALA A C 1
ATOM 762 O O . ALA A 1 97 ? -18.715 3.797 19.027 1.00 73.25 97 ALA A O 1
ATOM 763 N N . MET A 1 98 ? -19.146 2.800 17.070 1.00 67.38 98 MET A N 1
ATOM 764 C CA . MET A 1 98 ? -20.608 2.832 17.234 1.00 67.38 98 MET A CA 1
ATOM 765 C C . MET A 1 98 ? -21.104 1.870 18.322 1.00 67.38 98 MET A C 1
ATOM 767 O O . MET A 1 98 ? -22.037 2.207 19.065 1.00 67.38 98 MET A O 1
ATOM 771 N N . ALA A 1 99 ? -20.492 0.687 18.430 1.00 80.88 99 ALA A N 1
ATOM 772 C CA . ALA A 1 99 ? -20.777 -0.260 19.504 1.00 80.88 99 ALA A CA 1
ATOM 773 C C . ALA A 1 99 ? -20.414 0.342 20.871 1.00 80.88 99 ALA A C 1
ATOM 775 O O . ALA A 1 99 ? -21.262 0.377 21.765 1.00 80.88 99 ALA A O 1
ATOM 776 N N . ASP A 1 100 ? -19.222 0.931 20.978 1.00 75.81 100 ASP A N 1
ATOM 777 C CA . ASP A 1 100 ? -18.725 1.577 22.196 1.00 75.81 100 ASP A CA 1
ATOM 778 C C . ASP A 1 100 ? -19.615 2.739 22.644 1.00 75.81 100 ASP A C 1
ATOM 780 O O . ASP A 1 100 ? -19.988 2.834 23.814 1.00 75.81 100 ASP A O 1
ATOM 784 N N . ALA A 1 101 ? -20.023 3.604 21.711 1.00 69.62 101 ALA A N 1
ATOM 785 C CA . ALA A 1 101 ? -20.932 4.709 22.008 1.00 69.62 101 ALA A CA 1
ATOM 786 C C . ALA A 1 101 ? -22.292 4.209 22.527 1.00 69.62 101 ALA A C 1
ATOM 788 O O . ALA A 1 101 ? -22.872 4.793 23.448 1.00 69.62 101 ALA A O 1
ATOM 789 N N . THR A 1 102 ? -22.796 3.107 21.965 1.00 74.94 102 THR A N 1
ATOM 790 C CA . THR A 1 102 ? -24.052 2.481 22.405 1.00 74.94 102 THR A CA 1
ATOM 791 C C . THR A 1 102 ? -23.916 1.877 23.802 1.00 74.94 102 THR A C 1
ATOM 793 O O . THR A 1 102 ? -24.832 1.996 24.621 1.00 74.94 102 THR A O 1
ATOM 796 N N . GLU A 1 103 ? -22.789 1.234 24.091 1.00 80.88 103 GLU A N 1
ATOM 797 C CA . GLU A 1 103 ? -22.505 0.641 25.396 1.00 80.88 103 GLU A CA 1
ATOM 798 C C . GLU A 1 103 ? -22.312 1.705 26.481 1.00 80.88 103 GLU A C 1
ATOM 800 O O . GLU A 1 103 ? -22.933 1.612 27.544 1.00 80.88 103 GLU A O 1
ATOM 805 N N . ALA A 1 104 ? -21.563 2.769 26.188 1.00 73.62 104 ALA A N 1
ATOM 806 C CA . ALA A 1 104 ? -21.404 3.911 27.081 1.00 73.62 104 ALA A CA 1
ATOM 807 C C . ALA A 1 104 ? -22.758 4.568 27.403 1.00 73.62 104 ALA A C 1
ATOM 809 O O . ALA A 1 104 ? -23.070 4.805 28.572 1.00 73.62 104 ALA A O 1
ATOM 810 N N . ALA A 1 105 ? -23.611 4.787 26.394 1.00 72.19 105 ALA A N 1
ATOM 811 C CA . ALA A 1 105 ? -24.952 5.342 26.592 1.00 72.19 105 ALA A CA 1
ATOM 812 C C . ALA A 1 105 ? -25.837 4.447 27.482 1.00 72.19 105 ALA A C 1
ATOM 814 O O . ALA A 1 105 ? -26.535 4.951 28.365 1.00 72.19 105 ALA A O 1
ATOM 815 N N . LYS A 1 106 ? -25.779 3.118 27.304 1.00 78.19 106 LYS A N 1
ATOM 816 C CA . LYS A 1 106 ? -26.474 2.156 28.181 1.00 78.19 106 LYS A CA 1
ATOM 817 C C . LYS A 1 106 ? -25.923 2.187 29.605 1.00 78.19 106 LYS A C 1
ATOM 819 O O . LYS A 1 106 ? -26.703 2.175 30.556 1.00 78.19 106 LYS A O 1
ATOM 824 N N . GLY A 1 107 ? -24.601 2.240 29.759 1.00 72.25 107 GLY A N 1
ATOM 825 C CA . GLY A 1 107 ? -23.933 2.294 31.059 1.00 72.25 107 GLY A CA 1
ATOM 826 C C . GLY A 1 107 ? -24.331 3.527 31.869 1.00 72.25 107 GLY A C 1
ATOM 827 O O . GLY A 1 107 ? -24.662 3.398 33.046 1.00 72.25 107 GLY A O 1
ATOM 828 N N . LEU A 1 108 ? -24.386 4.692 31.219 1.00 69.31 108 LEU A N 1
ATOM 829 C CA . LEU A 1 108 ? -24.830 5.951 31.827 1.00 69.31 108 LEU A CA 1
ATOM 830 C C . LEU A 1 108 ? -26.317 5.930 32.207 1.00 69.31 108 LEU A C 1
ATOM 832 O O . LEU A 1 108 ? -26.683 6.443 33.259 1.00 69.31 108 LEU A O 1
ATOM 836 N N . ALA A 1 109 ? -27.171 5.309 31.389 1.00 71.62 109 ALA A N 1
ATOM 837 C CA . ALA A 1 109 ? -28.606 5.200 31.665 1.00 71.62 109 ALA A CA 1
ATOM 838 C C . ALA A 1 109 ? -28.952 4.219 32.806 1.00 71.62 109 ALA A C 1
ATOM 840 O O . ALA A 1 109 ? -30.067 4.257 33.320 1.00 71.62 109 ALA A O 1
ATOM 841 N N . SER A 1 110 ? -28.020 3.339 33.191 1.00 70.81 110 SER A N 1
ATOM 842 C CA . SER A 1 110 ? -28.266 2.243 34.143 1.00 70.81 110 SER A CA 1
ATOM 843 C C . SER A 1 110 ? -27.742 2.509 35.563 1.00 70.81 110 SER A C 1
ATOM 845 O O . SER A 1 110 ? -27.997 1.701 36.453 1.00 70.81 110 SER A O 1
ATOM 847 N N . SER A 1 111 ? -26.998 3.599 35.795 1.00 63.28 111 SER A N 1
ATOM 848 C CA . SER A 1 111 ? -26.328 3.864 37.078 1.00 63.28 111 SER A CA 1
ATOM 849 C C . SER A 1 111 ? -27.008 4.985 37.871 1.00 63.28 111 SER A C 1
ATOM 851 O O . SER A 1 111 ? -27.106 6.116 37.401 1.00 63.28 111 SER A O 1
ATOM 853 N N . ALA A 1 112 ? -27.450 4.682 39.096 1.00 65.56 112 ALA A N 1
ATOM 854 C CA . ALA A 1 112 ? -28.019 5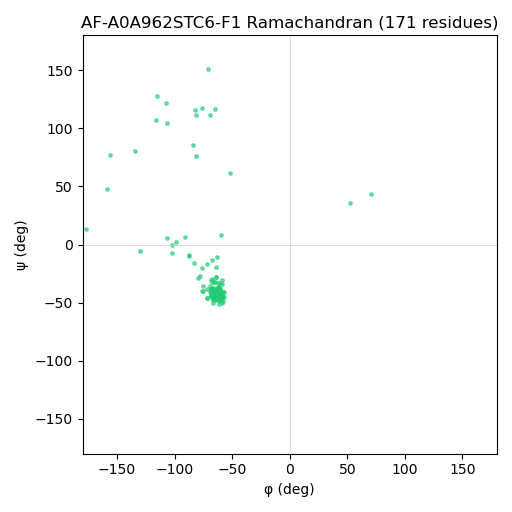.650 40.044 1.00 65.56 112 ALA A CA 1
ATOM 855 C C . ALA A 1 112 ? -27.025 6.074 41.153 1.00 65.56 112 ALA A C 1
ATOM 857 O O . ALA A 1 112 ? -27.366 6.885 42.013 1.00 65.56 112 ALA A O 1
ATOM 858 N N . ASN A 1 113 ? -25.801 5.527 41.144 1.00 79.06 113 ASN A N 1
ATOM 859 C CA . ASN A 1 113 ? -24.779 5.683 42.184 1.00 79.06 113 ASN A CA 1
ATOM 860 C C . ASN A 1 113 ? -23.542 6.445 41.641 1.00 79.06 113 ASN A C 1
ATOM 862 O O . ASN A 1 113 ? -22.955 6.012 40.647 1.00 79.06 113 ASN A O 1
ATOM 866 N N . PRO A 1 114 ? -23.079 7.526 42.306 1.00 72.75 114 PRO A N 1
ATOM 867 C CA . PRO A 1 114 ? -21.885 8.283 41.908 1.00 72.75 114 PRO A CA 1
ATOM 868 C C . PRO A 1 114 ? -20.575 7.476 41.849 1.00 72.75 114 PRO A C 1
ATOM 870 O O . PRO A 1 114 ? -19.723 7.761 41.010 1.00 72.75 114 PRO A O 1
ATOM 873 N N . LYS A 1 115 ? -20.393 6.480 42.725 1.00 77.25 115 LYS A N 1
ATOM 874 C CA . LYS A 1 115 ? -19.198 5.624 42.766 1.00 77.25 115 LYS A CA 1
ATOM 875 C C . LYS A 1 115 ? -19.162 4.650 41.584 1.00 77.25 115 LYS A C 1
ATOM 877 O O . LYS A 1 115 ? -18.147 4.575 40.902 1.00 77.25 115 LYS A O 1
ATOM 882 N N . ASP A 1 116 ? -20.285 3.994 41.288 1.00 75.94 116 ASP A N 1
ATOM 883 C CA . ASP A 1 116 ? -20.402 3.080 40.139 1.00 75.94 116 ASP A CA 1
ATOM 884 C C . ASP A 1 116 ? -20.243 3.840 38.814 1.00 75.94 116 ASP A C 1
ATOM 886 O O . ASP A 1 116 ? -19.698 3.322 37.842 1.00 75.94 116 ASP A O 1
ATOM 890 N N . LEU A 1 117 ? -20.688 5.102 38.772 1.00 74.38 117 LEU A N 1
ATOM 891 C CA . LEU A 1 117 ? -20.475 5.988 37.630 1.00 74.38 117 LEU A CA 1
ATOM 892 C C . LEU A 1 117 ? -18.987 6.320 37.420 1.00 74.38 117 LEU A C 1
ATOM 894 O O . LEU A 1 117 ? -18.530 6.347 36.278 1.00 74.38 117 LEU A O 1
ATOM 898 N N . ALA A 1 118 ? -18.231 6.553 38.496 1.00 73.44 118 ALA A N 1
ATOM 899 C CA . ALA A 1 118 ? -16.797 6.834 38.424 1.00 73.44 118 ALA A CA 1
ATOM 900 C C . ALA A 1 118 ? -15.982 5.607 37.974 1.00 73.44 118 ALA A C 1
ATOM 902 O O . ALA A 1 118 ? -15.095 5.739 37.131 1.00 73.44 118 ALA A O 1
ATOM 903 N N . GLU A 1 119 ? -16.314 4.412 38.474 1.00 76.69 119 GLU A N 1
ATOM 904 C CA . GLU A 1 119 ? -15.693 3.151 38.035 1.00 76.69 119 GLU A CA 1
ATOM 905 C C . GLU A 1 119 ? -15.979 2.883 36.545 1.00 76.69 119 GLU A C 1
ATOM 907 O O . GLU A 1 119 ? -15.049 2.663 35.768 1.00 76.69 119 GLU A O 1
ATOM 912 N N . LYS A 1 120 ? -17.234 3.056 36.102 1.00 74.31 120 LYS A N 1
ATOM 913 C CA . LYS A 1 120 ? -17.626 2.980 34.681 1.00 74.31 120 LYS A CA 1
ATOM 914 C C . LYS A 1 120 ? -16.857 3.963 33.793 1.00 74.31 120 LYS A C 1
ATOM 916 O O . LYS A 1 120 ? -16.481 3.620 32.676 1.00 74.31 120 LYS A O 1
ATOM 921 N N . GLN A 1 121 ? -16.637 5.195 34.253 1.00 65.19 121 GLN A N 1
ATOM 922 C CA . GLN A 1 121 ? -15.865 6.187 33.497 1.00 65.19 121 GLN A CA 1
ATOM 923 C C . GLN A 1 121 ? -14.394 5.783 33.359 1.00 65.19 121 GLN A C 1
ATOM 925 O O . GLN A 1 121 ? -13.826 5.939 32.278 1.00 65.19 121 GLN A O 1
ATOM 930 N N . ALA A 1 122 ? -13.788 5.241 34.418 1.00 70.00 122 ALA A N 1
ATOM 931 C CA . ALA A 1 122 ? -12.412 4.754 34.375 1.00 70.00 122 ALA A CA 1
ATOM 932 C C . ALA A 1 122 ? -12.253 3.574 33.398 1.00 70.00 122 ALA A C 1
ATOM 934 O O . ALA A 1 122 ? -11.318 3.574 32.595 1.00 70.00 122 ALA A O 1
ATOM 935 N N . GLU A 1 123 ? -13.192 2.623 33.401 1.00 78.00 123 GLU A N 1
ATOM 936 C CA . GLU A 1 123 ? -13.222 1.501 32.449 1.00 78.00 123 GLU A CA 1
ATOM 937 C C . GLU A 1 123 ? -13.372 1.971 30.995 1.00 78.00 123 GLU A C 1
ATOM 939 O O . GLU A 1 123 ? -12.657 1.496 30.110 1.00 78.00 123 GLU A O 1
ATOM 944 N N . LEU A 1 124 ? -14.254 2.945 30.740 1.00 71.62 124 LEU A N 1
ATOM 945 C CA . LEU A 1 124 ? -14.444 3.519 29.404 1.00 71.62 124 LEU A CA 1
ATOM 946 C C . LEU A 1 124 ? -13.178 4.220 28.894 1.00 71.62 124 LEU A C 1
ATOM 948 O O . LEU A 1 124 ? -12.811 4.042 27.734 1.00 71.62 124 LEU A O 1
ATOM 952 N N . ILE A 1 125 ? -12.495 4.986 29.750 1.00 65.94 125 ILE A N 1
ATOM 953 C CA . ILE A 1 125 ? -11.230 5.648 29.395 1.00 65.94 125 ILE A CA 1
ATOM 954 C C . ILE A 1 125 ? -10.145 4.605 29.108 1.00 65.94 125 ILE A C 1
ATOM 956 O O . ILE A 1 125 ? -9.460 4.714 28.092 1.00 65.94 125 ILE A O 1
ATOM 960 N N . HIS A 1 126 ? -10.007 3.585 29.960 1.00 69.25 126 HIS A N 1
ATOM 961 C CA . HIS A 1 126 ? -9.030 2.513 29.763 1.00 69.25 126 HIS A CA 1
ATOM 962 C C . HIS A 1 126 ? -9.255 1.787 28.431 1.00 69.25 126 HIS A C 1
ATOM 964 O O . HIS A 1 126 ? -8.343 1.702 27.608 1.00 69.25 126 HIS A O 1
ATOM 970 N N . SER A 1 127 ? -10.496 1.363 28.168 1.00 76.62 127 SER A N 1
ATOM 971 C CA . SER A 1 127 ? -10.865 0.690 26.919 1.00 76.62 127 SER A CA 1
ATOM 972 C C . SER A 1 127 ? -10.635 1.576 25.690 1.00 76.62 127 SER A C 1
ATOM 974 O O . SER A 1 127 ? -10.132 1.102 24.671 1.00 76.62 127 SER A O 1
ATOM 976 N N . ALA A 1 128 ? -10.952 2.872 25.774 1.00 65.00 128 ALA A N 1
ATOM 977 C CA . ALA A 1 128 ? -10.725 3.812 24.678 1.00 65.00 128 ALA A CA 1
ATOM 978 C C . ALA A 1 128 ? -9.230 3.980 24.350 1.00 65.00 128 ALA A C 1
ATOM 980 O O . ALA A 1 128 ? -8.867 4.050 23.175 1.00 65.00 128 ALA A O 1
ATOM 981 N N . VAL A 1 129 ? -8.360 4.011 25.367 1.00 58.19 129 VAL A N 1
ATOM 982 C CA . VAL A 1 129 ? -6.902 4.104 25.185 1.00 58.19 129 VAL A CA 1
ATOM 983 C C . VAL A 1 129 ? -6.336 2.831 24.551 1.00 58.19 129 VAL A C 1
ATOM 985 O O . VAL A 1 129 ? -5.575 2.930 23.587 1.00 58.19 129 VAL A O 1
ATOM 988 N N . GLU A 1 130 ? -6.731 1.647 25.029 1.00 79.12 130 GLU A N 1
ATOM 989 C CA . GLU A 1 130 ? -6.304 0.365 24.442 1.00 79.12 130 GLU A CA 1
ATOM 990 C C . GLU A 1 130 ? -6.705 0.260 22.966 1.00 79.12 130 GLU A C 1
ATOM 992 O O . GLU A 1 130 ? -5.887 -0.094 22.115 1.00 79.12 130 GLU A O 1
ATOM 997 N N . LYS A 1 131 ? -7.944 0.645 22.642 1.00 77.56 131 LYS A N 1
ATOM 998 C CA . LYS A 1 131 ? -8.458 0.640 21.267 1.00 77.56 131 LYS A CA 1
ATOM 999 C C . LYS A 1 131 ? -7.737 1.641 20.374 1.00 77.56 131 LYS A C 1
ATOM 1001 O O . LYS A 1 131 ? -7.378 1.300 19.253 1.00 77.56 131 LYS A O 1
ATOM 1006 N N . ALA A 1 132 ? -7.481 2.857 20.857 1.00 65.50 132 ALA A N 1
ATOM 1007 C CA . ALA A 1 132 ? -6.735 3.854 20.092 1.00 65.50 132 ALA A CA 1
ATOM 1008 C C . ALA A 1 132 ? -5.311 3.373 19.762 1.00 65.50 132 ALA A C 1
ATOM 1010 O O . ALA A 1 132 ? -4.832 3.585 18.645 1.00 65.50 132 ALA A O 1
ATOM 1011 N N . LEU A 1 133 ? -4.650 2.691 20.704 1.00 67.88 133 LEU A N 1
ATOM 1012 C CA . LEU A 1 133 ? -3.320 2.127 20.487 1.00 67.88 133 LEU A CA 1
ATOM 1013 C C . LEU A 1 133 ? -3.346 0.964 19.486 1.00 67.88 133 LEU A C 1
ATOM 1015 O O . LEU A 1 133 ? -2.514 0.936 18.578 1.00 67.88 133 LEU A O 1
ATOM 1019 N N . ALA A 1 134 ? -4.311 0.050 19.615 1.00 82.88 134 ALA A N 1
ATOM 1020 C CA . ALA A 1 134 ? -4.488 -1.068 18.689 1.00 82.88 134 ALA A CA 1
ATOM 1021 C C . ALA A 1 134 ? -4.765 -0.583 17.256 1.00 82.88 134 ALA A C 1
ATOM 1023 O O . ALA A 1 134 ? -4.058 -0.973 16.329 1.00 82.88 134 ALA A O 1
ATOM 1024 N N . ASN A 1 135 ? -5.703 0.354 17.095 1.00 75.94 135 ASN A N 1
ATOM 1025 C CA . ASN A 1 135 ? -6.046 0.951 15.803 1.00 75.94 135 ASN A CA 1
ATOM 1026 C C . ASN A 1 135 ? -4.835 1.648 15.154 1.00 75.94 135 ASN A C 1
ATOM 1028 O O . ASN A 1 135 ? -4.594 1.511 13.957 1.00 75.94 135 ASN A O 1
ATOM 1032 N N . SER A 1 136 ? -4.044 2.388 15.940 1.00 65.25 136 SER A N 1
ATOM 1033 C CA . SER A 1 136 ? -2.825 3.051 15.455 1.00 65.25 136 SER A CA 1
ATOM 1034 C C . SER A 1 136 ? -1.766 2.049 14.975 1.00 65.25 136 SER A C 1
ATOM 1036 O O . SER A 1 136 ? -1.127 2.262 13.939 1.00 65.25 136 SER A O 1
ATOM 1038 N N . ALA A 1 137 ? -1.597 0.939 15.701 1.00 80.31 137 ALA A N 1
ATOM 1039 C CA . ALA A 1 137 ? -0.669 -0.124 15.331 1.00 80.31 137 ALA A CA 1
ATOM 1040 C C . ALA A 1 137 ? -1.104 -0.836 14.041 1.00 80.31 137 ALA A C 1
ATOM 1042 O O . ALA A 1 137 ? -0.281 -1.029 13.148 1.00 80.31 137 ALA A O 1
ATOM 1043 N N . GLU A 1 138 ? -2.391 -1.161 13.912 1.00 83.94 138 GLU A N 1
ATOM 1044 C CA . GLU A 1 138 ? -2.944 -1.835 12.734 1.00 83.94 138 GLU A CA 1
ATOM 1045 C C . GLU A 1 138 ? -2.833 -0.972 11.470 1.00 83.94 138 GLU A C 1
ATOM 1047 O O . GLU A 1 138 ? -2.335 -1.431 10.440 1.00 83.94 138 GLU A O 1
ATOM 1052 N N . LEU A 1 139 ? -3.188 0.315 11.563 1.00 76.06 139 LEU A N 1
ATOM 1053 C CA . LEU A 1 139 ? -3.010 1.264 10.461 1.00 76.06 139 LEU A CA 1
ATOM 1054 C C . LEU A 1 139 ? -1.537 1.420 10.064 1.00 76.06 139 LEU A C 1
ATOM 1056 O O . LEU A 1 139 ? -1.220 1.479 8.874 1.00 76.06 139 LEU A O 1
ATOM 1060 N N . SER A 1 140 ? -0.633 1.484 11.045 1.00 74.19 140 SER A N 1
ATOM 1061 C CA . SER A 1 140 ? 0.806 1.617 10.790 1.00 74.19 140 SER A CA 1
ATOM 1062 C C . SER A 1 140 ? 1.373 0.387 10.083 1.00 74.19 140 SER A C 1
ATOM 1064 O O . SER A 1 140 ? 2.141 0.533 9.130 1.00 74.19 140 SER A O 1
ATOM 1066 N N . GLU A 1 141 ? 0.980 -0.812 10.514 1.00 87.38 141 GLU A N 1
ATOM 1067 C CA . GLU A 1 141 ? 1.420 -2.064 9.896 1.00 87.38 141 GLU A CA 1
ATOM 1068 C C . GLU A 1 141 ? 0.899 -2.188 8.464 1.00 87.38 141 GLU A C 1
ATOM 1070 O O . GLU A 1 141 ? 1.659 -2.521 7.554 1.00 87.38 141 GLU A O 1
ATOM 1075 N N . LEU A 1 142 ? -0.362 -1.827 8.228 1.00 80.12 142 LEU A N 1
ATOM 1076 C CA . LEU A 1 142 ? -0.944 -1.859 6.893 1.00 80.12 142 LEU A CA 1
ATOM 1077 C C . LEU A 1 142 ? -0.231 -0.903 5.923 1.00 80.12 142 LEU A C 1
ATOM 1079 O O . LEU A 1 142 ? 0.125 -1.276 4.801 1.00 80.12 142 LEU A O 1
ATOM 1083 N N . VAL A 1 143 ? 0.012 0.334 6.361 1.00 77.38 143 VAL A N 1
ATOM 1084 C CA . VAL A 1 143 ? 0.731 1.343 5.570 1.00 77.38 143 VAL A CA 1
ATOM 1085 C C . VAL A 1 143 ? 2.162 0.891 5.271 1.00 77.38 143 VAL A C 1
ATOM 1087 O O . VAL A 1 143 ? 2.649 1.093 4.154 1.00 77.38 143 VAL A O 1
ATOM 1090 N N . LYS A 1 144 ? 2.833 0.271 6.244 1.00 82.62 144 LYS A N 1
ATOM 1091 C CA . LYS A 1 144 ? 4.187 -0.263 6.088 1.00 82.62 144 LYS A CA 1
ATOM 1092 C C . LYS A 1 144 ? 4.219 -1.443 5.113 1.00 82.62 144 LYS A C 1
ATOM 1094 O O . LYS A 1 144 ? 5.003 -1.410 4.169 1.00 82.62 144 LYS A O 1
ATOM 1099 N N . SER A 1 145 ? 3.342 -2.429 5.289 1.00 85.81 145 SER A N 1
ATOM 1100 C CA . SER A 1 145 ? 3.247 -3.616 4.429 1.00 85.81 145 SER A CA 1
ATOM 1101 C C . SER A 1 145 ? 2.962 -3.240 2.969 1.00 85.81 145 SER A C 1
ATOM 1103 O O . SER A 1 145 ? 3.646 -3.704 2.053 1.00 85.81 145 SER A O 1
ATOM 1105 N N . SER A 1 146 ? 2.032 -2.305 2.746 1.00 80.06 146 SER A N 1
ATOM 1106 C CA . SER A 1 146 ? 1.720 -1.780 1.410 1.00 80.06 146 SER A CA 1
ATOM 1107 C C . SER A 1 146 ? 2.940 -1.119 0.745 1.00 80.06 146 SER A C 1
ATOM 1109 O O . SER A 1 146 ? 3.254 -1.397 -0.416 1.00 80.06 146 SER A O 1
ATOM 1111 N N . GLN A 1 147 ? 3.693 -0.302 1.490 1.00 76.75 147 GLN A N 1
ATOM 1112 C CA . GLN A 1 147 ? 4.923 0.321 0.986 1.00 76.75 147 GLN A CA 1
ATOM 1113 C C . GLN A 1 147 ? 6.028 -0.701 0.700 1.00 76.75 147 GLN A C 1
ATOM 1115 O O . GLN A 1 147 ? 6.681 -0.616 -0.341 1.00 76.75 147 GLN A O 1
ATOM 1120 N N . GLU A 1 148 ? 6.236 -1.675 1.587 1.00 88.25 148 GLU A N 1
ATOM 1121 C CA . GLU A 1 148 ? 7.238 -2.730 1.408 1.00 88.25 148 GLU A CA 1
ATOM 1122 C C . GLU A 1 148 ? 6.949 -3.579 0.165 1.00 88.25 148 GLU A C 1
ATOM 1124 O O . GLU A 1 148 ? 7.865 -3.851 -0.618 1.00 88.25 148 GLU A O 1
ATOM 1129 N N . ALA A 1 149 ? 5.684 -3.940 -0.066 1.00 84.19 149 ALA A N 1
ATOM 1130 C CA . ALA A 1 149 ? 5.271 -4.711 -1.235 1.00 84.19 149 ALA A CA 1
ATOM 1131 C C . ALA A 1 149 ? 5.575 -3.976 -2.551 1.00 84.19 149 ALA A C 1
ATOM 1133 O O . ALA A 1 149 ? 6.148 -4.567 -3.471 1.00 84.19 149 ALA A O 1
ATOM 1134 N N . VAL A 1 150 ? 5.258 -2.679 -2.630 1.00 84.06 150 VAL A N 1
ATOM 1135 C CA . VAL A 1 150 ? 5.557 -1.849 -3.809 1.00 84.06 150 VAL A CA 1
ATOM 1136 C C . VAL A 1 150 ? 7.068 -1.670 -3.987 1.00 84.06 150 VAL A C 1
ATOM 1138 O O . VAL A 1 150 ? 7.599 -1.889 -5.078 1.00 84.06 150 VAL A O 1
ATO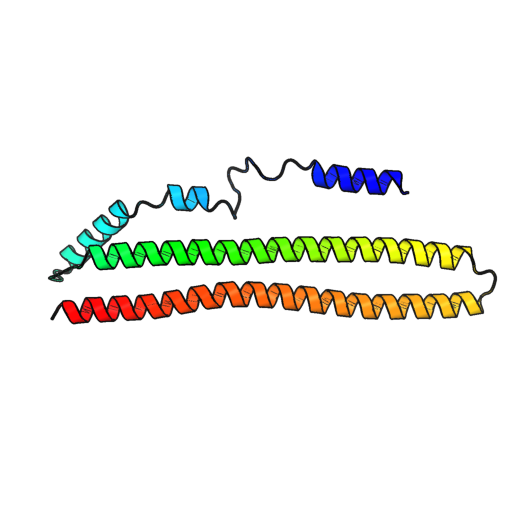M 1141 N N . MET A 1 151 ? 7.791 -1.327 -2.917 1.00 78.25 151 MET A N 1
ATOM 1142 C CA . MET A 1 151 ? 9.237 -1.082 -2.974 1.00 78.25 151 MET A CA 1
ATOM 1143 C C . MET A 1 151 ? 10.037 -2.327 -3.347 1.00 78.25 151 MET A C 1
ATOM 1145 O O . MET A 1 151 ? 11.012 -2.227 -4.097 1.00 78.25 151 MET A O 1
ATOM 1149 N N . LYS A 1 152 ? 9.624 -3.505 -2.872 1.00 87.94 152 LYS A N 1
ATOM 1150 C CA . LYS A 1 152 ? 10.235 -4.779 -3.260 1.00 87.94 152 LYS A CA 1
ATOM 1151 C C . LYS A 1 152 ? 10.165 -4.982 -4.774 1.00 87.94 152 LYS A C 1
ATOM 1153 O O . LYS A 1 152 ? 11.189 -5.266 -5.389 1.00 87.94 152 LYS A O 1
ATOM 1158 N N . GLN A 1 153 ? 8.995 -4.772 -5.374 1.00 86.19 153 GLN A N 1
ATOM 1159 C CA . GLN A 1 153 ? 8.794 -4.963 -6.814 1.00 86.19 153 GLN A CA 1
ATOM 1160 C C . GLN A 1 153 ? 9.602 -3.960 -7.651 1.00 86.19 153 GLN A C 1
ATOM 1162 O O . GLN A 1 153 ? 10.215 -4.338 -8.653 1.00 86.19 153 GLN A O 1
ATOM 1167 N N . VAL A 1 154 ? 9.679 -2.697 -7.214 1.00 83.50 154 VAL A N 1
ATOM 1168 C CA . VAL A 1 154 ? 10.524 -1.675 -7.859 1.00 83.50 154 VAL A CA 1
ATOM 1169 C C . VAL A 1 154 ? 12.006 -2.058 -7.787 1.00 83.50 154 VAL A C 1
ATOM 1171 O O . VAL A 1 154 ? 12.700 -2.010 -8.805 1.00 83.50 154 VAL A O 1
ATOM 1174 N N . ASN A 1 155 ? 12.490 -2.482 -6.616 1.00 80.25 155 ASN A N 1
ATOM 1175 C CA . ASN A 1 155 ? 13.884 -2.890 -6.424 1.00 80.25 155 ASN A CA 1
ATOM 1176 C C . ASN A 1 155 ? 14.250 -4.115 -7.270 1.00 80.25 155 ASN A C 1
ATOM 1178 O O . ASN A 1 155 ? 15.286 -4.116 -7.936 1.00 80.25 155 ASN A O 1
ATOM 1182 N N . GLU A 1 156 ? 13.399 -5.143 -7.285 1.00 89.50 156 GLU A N 1
ATOM 1183 C CA . GLU A 1 156 ? 13.598 -6.337 -8.112 1.00 89.50 156 GLU A CA 1
ATOM 1184 C C . GLU A 1 156 ? 13.688 -5.971 -9.596 1.00 89.50 156 GLU A C 1
ATOM 1186 O O . GLU A 1 156 ? 14.615 -6.408 -10.289 1.00 89.50 156 GLU A O 1
ATOM 1191 N N . ARG A 1 157 ? 12.787 -5.106 -10.082 1.00 91.88 157 ARG A N 1
ATOM 1192 C CA . ARG A 1 157 ? 12.815 -4.688 -11.484 1.00 91.88 157 ARG A CA 1
ATOM 1193 C C . ARG A 1 157 ? 14.042 -3.847 -11.811 1.00 91.88 157 ARG A C 1
ATOM 1195 O O . ARG 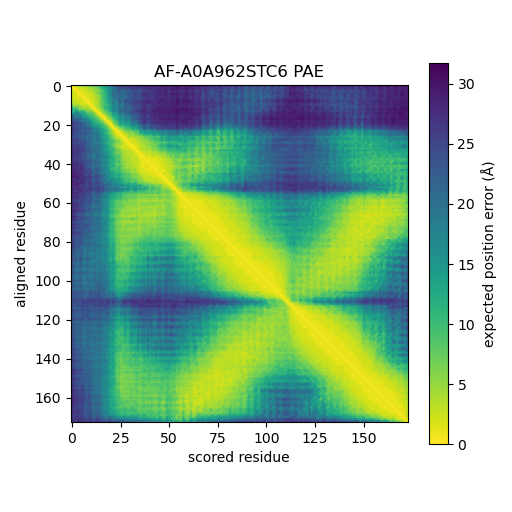A 1 157 ? 14.636 -4.062 -12.869 1.00 91.88 157 ARG A O 1
ATOM 1202 N N . PHE A 1 158 ? 14.444 -2.943 -10.920 1.00 82.50 158 PHE A N 1
ATOM 1203 C CA . PHE A 1 158 ? 15.643 -2.123 -11.086 1.00 82.50 158 PHE A CA 1
ATOM 1204 C C . PHE A 1 158 ? 16.912 -2.981 -11.194 1.00 82.50 158 PHE A C 1
ATOM 1206 O O . PHE A 1 158 ? 17.693 -2.815 -12.134 1.00 82.50 158 PHE A O 1
ATOM 1213 N N . LEU A 1 159 ? 17.086 -3.954 -10.294 1.00 88.31 159 LEU A N 1
ATOM 1214 C CA . LEU A 1 159 ? 18.211 -4.893 -10.339 1.00 88.31 159 LEU A CA 1
ATOM 1215 C C . LEU A 1 159 ? 18.195 -5.745 -11.617 1.00 88.31 159 LEU A C 1
ATOM 1217 O O . LEU A 1 159 ? 19.241 -5.942 -12.241 1.00 88.31 159 LEU A O 1
ATOM 1221 N N . ALA A 1 160 ? 17.015 -6.203 -12.045 1.00 83.38 160 ALA A N 1
ATOM 1222 C CA . ALA A 1 160 ? 16.861 -6.915 -13.310 1.00 83.38 160 ALA A CA 1
ATOM 1223 C C . ALA A 1 160 ? 17.228 -6.034 -14.520 1.00 83.38 160 ALA A C 1
ATOM 1225 O O . ALA A 1 160 ? 17.926 -6.507 -15.411 1.00 83.38 160 ALA A O 1
ATOM 1226 N N . SER A 1 161 ? 16.856 -4.746 -14.531 1.00 76.19 161 SER A N 1
ATOM 1227 C CA . SER A 1 161 ? 17.204 -3.810 -15.615 1.00 76.19 161 SER A CA 1
ATOM 1228 C C . SER A 1 161 ? 18.714 -3.618 -15.736 1.00 76.19 161 SER A C 1
ATOM 1230 O O . SER A 1 161 ? 19.250 -3.622 -16.841 1.00 76.19 161 SER A O 1
ATOM 1232 N N . ILE A 1 162 ? 19.427 -3.501 -14.609 1.00 82.62 162 ILE A N 1
ATOM 1233 C CA . ILE A 1 162 ? 20.896 -3.399 -14.606 1.00 82.62 162 ILE A CA 1
ATOM 1234 C C . ILE A 1 162 ? 21.531 -4.659 -15.207 1.00 82.62 162 ILE A C 1
ATOM 1236 O O . ILE A 1 162 ? 22.482 -4.567 -15.987 1.00 82.62 162 ILE A O 1
ATOM 1240 N N . LYS A 1 163 ? 21.003 -5.840 -14.866 1.00 82.56 163 LYS A N 1
ATOM 1241 C CA . LYS A 1 163 ? 21.479 -7.112 -15.418 1.00 82.56 163 LYS A CA 1
ATOM 1242 C C . LYS A 1 163 ? 21.239 -7.195 -16.929 1.00 82.56 163 LYS A C 1
ATOM 1244 O O . LYS A 1 163 ? 22.165 -7.534 -17.659 1.00 82.56 163 LYS A O 1
ATOM 1249 N N . GLU A 1 164 ? 20.048 -6.823 -17.388 1.00 79.50 164 GLU A N 1
ATOM 1250 C CA . GLU A 1 164 ? 19.680 -6.804 -18.811 1.00 79.50 164 GLU A CA 1
ATOM 1251 C C . GLU A 1 164 ? 20.570 -5.841 -19.618 1.00 79.50 164 GLU A C 1
ATOM 1253 O O . GLU A 1 164 ? 21.046 -6.199 -20.694 1.00 79.50 164 GLU A O 1
ATOM 1258 N N . ILE A 1 165 ? 20.879 -4.655 -19.077 1.00 76.88 165 ILE A N 1
ATOM 1259 C CA . ILE A 1 165 ? 21.821 -3.706 -19.697 1.00 76.88 165 ILE A CA 1
ATOM 1260 C C . ILE A 1 165 ? 23.227 -4.309 -19.788 1.00 76.88 165 ILE A C 1
ATOM 1262 O O . ILE A 1 165 ? 23.872 -4.217 -20.832 1.00 76.88 165 ILE A O 1
ATOM 1266 N N . LYS A 1 166 ? 23.710 -4.944 -18.713 1.00 72.69 166 LYS A N 1
ATOM 1267 C CA . LYS A 1 166 ? 25.029 -5.592 -18.702 1.00 72.69 166 LYS A CA 1
ATOM 1268 C C . LYS A 1 166 ? 25.118 -6.696 -19.757 1.00 72.69 166 LYS A C 1
ATOM 1270 O O . LYS A 1 166 ? 26.102 -6.756 -20.487 1.00 72.69 166 LYS A O 1
ATOM 1275 N N . GLU A 1 167 ? 24.092 -7.537 -19.851 1.00 78.38 167 GLU A N 1
ATOM 1276 C CA . GLU A 1 167 ? 23.996 -8.597 -20.860 1.00 78.38 167 GLU A CA 1
ATOM 1277 C C . GLU A 1 167 ? 23.949 -8.029 -22.280 1.00 78.38 167 GLU A C 1
ATOM 1279 O O . GLU A 1 167 ? 24.626 -8.552 -23.165 1.00 78.38 167 GLU A O 1
ATOM 1284 N N . ALA A 1 168 ? 23.203 -6.942 -22.495 1.00 70.06 168 ALA A N 1
ATOM 1285 C CA . ALA A 1 168 ? 23.163 -6.256 -23.780 1.00 70.06 168 ALA A CA 1
ATOM 1286 C C . ALA A 1 168 ? 24.551 -5.733 -24.176 1.00 70.06 168 ALA A C 1
ATOM 1288 O O . ALA A 1 168 ? 24.984 -5.990 -25.293 1.00 70.06 168 ALA A O 1
ATOM 1289 N N . ILE A 1 169 ? 25.284 -5.087 -23.260 1.00 69.19 169 ILE A N 1
ATOM 1290 C CA . ILE A 1 169 ? 26.644 -4.580 -23.513 1.00 69.19 169 ILE A CA 1
ATOM 1291 C C . ILE A 1 169 ? 27.622 -5.718 -23.820 1.00 69.19 169 ILE A C 1
ATOM 1293 O O . ILE A 1 169 ? 28.425 -5.597 -24.741 1.00 69.19 169 ILE A O 1
ATOM 1297 N N . SER A 1 170 ? 27.549 -6.837 -23.095 1.00 73.38 170 SER A N 1
ATOM 1298 C CA . SER A 1 170 ? 28.413 -7.999 -23.346 1.00 73.38 170 SER A CA 1
ATOM 1299 C C . SER A 1 170 ? 28.191 -8.658 -24.711 1.00 73.38 170 SER A C 1
ATOM 1301 O O . SER A 1 170 ? 29.072 -9.380 -25.154 1.00 73.38 170 SER A O 1
ATOM 1303 N N . LYS A 1 171 ? 27.050 -8.421 -25.372 1.00 67.50 171 LYS A N 1
ATOM 1304 C CA . LYS A 1 171 ? 26.775 -8.881 -26.745 1.00 67.50 171 LYS A CA 1
ATOM 1305 C C . LYS A 1 171 ? 27.267 -7.908 -27.833 1.00 67.50 171 LYS A C 1
ATOM 1307 O O . LYS A 1 171 ? 27.202 -8.251 -29.012 1.00 67.50 171 LYS A O 1
ATOM 1312 N N . LEU A 1 172 ? 27.695 -6.692 -27.468 1.00 61.84 172 LEU A N 1
ATOM 1313 C CA . LEU A 1 172 ? 28.193 -5.680 -28.415 1.00 61.84 172 LEU A CA 1
ATOM 1314 C C . LEU A 1 172 ? 29.678 -5.874 -28.778 1.00 61.84 172 LEU A C 1
ATOM 1316 O O . LEU A 1 172 ? 30.128 -5.267 -29.749 1.00 61.84 172 LEU A O 1
ATOM 1320 N N . GLY A 1 173 ? 30.428 -6.674 -28.011 1.00 48.75 173 GLY A N 1
ATOM 1321 C CA . GLY A 1 173 ? 31.833 -7.033 -28.260 1.00 48.75 173 GLY A CA 1
ATOM 1322 C C . GLY A 1 173 ? 32.000 -8.519 -28.526 1.00 48.75 173 GLY A C 1
ATOM 1323 O O . GLY A 1 173 ? 32.978 -8.861 -29.224 1.00 48.75 173 GLY A O 1
#

Foldseek 3Di:
DVVVVVVVVVVVVPPPPDDDDPDDVLPCVVVVVPDDLVVVLVVVVVVCVVVVQPDDPSVLVSVLVVLVVVLVVQLSVLLVVLVVVLVVLVVVLVVVVVVLVVVLVVLVVPDPDPVSVVVSVVVSVVVVVVSVVVSVVVNVVSVVSSVCSNVVSVVVSVVVVVVSVVVSVVVSD

Nearest PDB structures (foldseek):
  4gnk-assembly3_E  TM=5.995E-01  e=6.901E+00  Homo sapiens
  1jad-assembly1_B  TM=4.100E-01  e=7.308E+00  Meleagris gallopavo
  2fic-assembly2_A  TM=2.626E-01  e=4.123E+00  Homo sapiens

Sequence (173 aa):
AVQQSQQFLINIDRTDTMTSQKNNPFDFTSLLKSYDPQAFVKQMQGAFSAYQLPNFDSAAFLESQKKNMEALVSANQAAFSGTQELLKCQSEMLQQAMADATEAAKGLASSANPKDLAEKQAELIHSAVEKALANSAELSELVKSSQEAVMKQVNERFLASIKEIKEAISKLG